Protein AF-F4MTY0-F1 (afdb_monomer_lite)

Organism: NCBI:txid913028

Sequence (88 aa):
MHESLHTRHVAAALKMAQLSRRTASALIHHSDRGIQYCSTEYQALHQRHGVICSMTDGYDCYQNALAERVNGILKLEYLLVKPEDIGQ

pLDDT: mean 86.64, std 12.45, range [35.22, 96.69]

Secondary structure (DSSP, 8-state):
-PPP--HHHHHHHHHHHHHT----S-EEEEE---HHHHSHHHHHHHHHTTEEEEE--TT-GGGGHHHHHHHHHHHHTS-SS--TT---

Foldseek 3Di:
DDDDLALVVVLVVVVVCVVPDPDDDAAEDEEEPDPSCVDPVNVVSCVVVNYHYHYDDPPDPPSCVVVVVVVCCCCPVVVPDPDPPPDD

Radius of gyration: 15.62 Å; chains: 1; bounding box: 31×30×44 Å

Structure (mmCIF, N/CA/C/O backbone):
data_AF-F4MTY0-F1
#
_entry.id   AF-F4MTY0-F1
#
loop_
_atom_site.group_PDB
_atom_site.id
_atom_site.type_symbol
_atom_site.label_atom_id
_atom_site.label_alt_id
_atom_site.label_comp_id
_atom_site.label_asym_id
_atom_site.label_entity_id
_atom_site.label_seq_id
_atom_site.pdbx_PDB_ins_code
_atom_site.Cartn_x
_atom_site.Cartn_y
_atom_site.Cartn_z
_atom_site.occupancy
_atom_site.B_iso_or_equiv
_atom_site.auth_seq_id
_atom_site.auth_comp_id
_atom_site.auth_asym_id
_atom_site.auth_atom_id
_atom_site.pdbx_PDB_model_num
ATOM 1 N N . MET A 1 1 ? 6.908 5.301 -21.291 1.00 35.22 1 MET A N 1
ATOM 2 C CA . MET A 1 1 ? 6.992 6.489 -20.407 1.00 35.22 1 MET A CA 1
ATOM 3 C C . MET A 1 1 ? 6.025 6.270 -19.258 1.00 35.22 1 MET A C 1
ATOM 5 O O . MET A 1 1 ? 4.857 6.032 -19.529 1.00 35.22 1 MET A O 1
ATOM 9 N N . HIS A 1 2 ? 6.510 6.230 -18.017 1.00 48.47 2 HIS A N 1
ATOM 10 C CA . HIS A 1 2 ? 5.676 5.889 -16.863 1.00 48.47 2 HIS A CA 1
ATOM 11 C C . HIS A 1 2 ? 4.553 6.923 -16.713 1.00 48.47 2 HIS A C 1
ATOM 13 O O . HIS A 1 2 ? 4.820 8.123 -16.656 1.00 48.47 2 HIS A O 1
ATOM 19 N N . GLU A 1 3 ? 3.308 6.453 -16.679 1.00 54.28 3 GLU A N 1
ATOM 20 C CA . GLU A 1 3 ? 2.151 7.262 -16.313 1.00 54.28 3 GLU A CA 1
ATOM 21 C C . GLU A 1 3 ? 2.471 7.935 -14.969 1.00 54.28 3 GLU A C 1
ATOM 23 O O . GLU A 1 3 ? 2.897 7.267 -14.025 1.00 54.28 3 GLU A O 1
ATOM 28 N N . SER A 1 4 ? 2.402 9.266 -14.932 1.00 62.44 4 SER A N 1
ATOM 29 C CA . SER A 1 4 ? 2.888 10.086 -13.816 1.00 62.44 4 SER A CA 1
ATOM 30 C C . SER A 1 4 ? 2.391 9.568 -12.454 1.00 62.44 4 SER A C 1
ATOM 32 O O . SER A 1 4 ? 1.255 9.091 -12.345 1.00 62.44 4 SER A O 1
ATOM 34 N N . LEU A 1 5 ? 3.249 9.669 -11.424 1.00 75.75 5 LEU A N 1
ATOM 35 C CA . LEU A 1 5 ? 3.030 9.292 -10.013 1.00 75.75 5 LEU A CA 1
ATOM 36 C C . LEU A 1 5 ? 1.952 10.171 -9.348 1.00 75.75 5 LEU A C 1
ATOM 38 O O . LEU A 1 5 ? 2.171 10.845 -8.345 1.00 75.75 5 LEU A O 1
ATOM 42 N N . HIS A 1 6 ? 0.762 10.196 -9.934 1.00 86.31 6 HIS A N 1
ATOM 43 C CA . HIS A 1 6 ? -0.361 10.964 -9.442 1.00 86.31 6 HIS A CA 1
ATOM 44 C C . HIS A 1 6 ? -1.067 10.217 -8.316 1.00 86.31 6 HIS A C 1
ATOM 46 O O . HIS A 1 6 ? -1.496 9.071 -8.476 1.00 86.31 6 HIS A O 1
ATOM 52 N N . THR A 1 7 ? -1.317 10.939 -7.225 1.00 91.38 7 THR A N 1
ATOM 53 C CA . THR A 1 7 ? -2.145 10.497 -6.098 1.00 91.38 7 THR A CA 1
ATOM 54 C C . 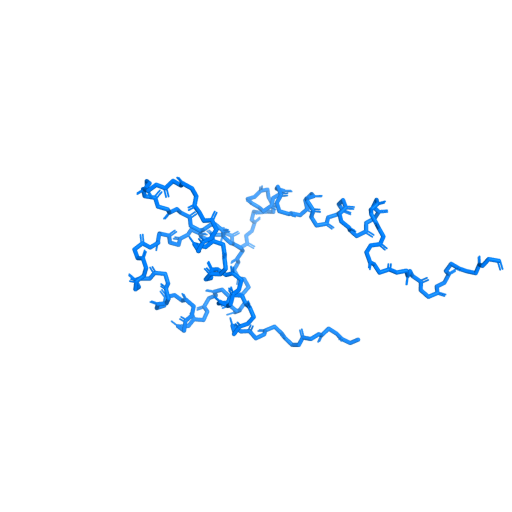THR A 1 7 ? -3.472 9.874 -6.528 1.00 91.38 7 THR A C 1
ATOM 56 O O . THR A 1 7 ? -3.918 8.891 -5.940 1.00 91.38 7 THR A O 1
ATOM 59 N N . ARG A 1 8 ? -4.095 10.390 -7.593 1.00 92.88 8 ARG A N 1
ATOM 60 C CA . ARG A 1 8 ? -5.390 9.899 -8.083 1.00 92.88 8 ARG A CA 1
ATOM 61 C C . ARG A 1 8 ? -5.398 8.397 -8.399 1.00 92.88 8 ARG A C 1
ATOM 63 O O . ARG A 1 8 ? -6.411 7.743 -8.164 1.00 92.88 8 ARG A O 1
ATOM 70 N N . HIS A 1 9 ? -4.292 7.844 -8.907 1.00 93.12 9 HIS A N 1
ATOM 71 C CA . HIS A 1 9 ? -4.228 6.432 -9.293 1.00 93.12 9 HIS A CA 1
ATOM 72 C C . HIS A 1 9 ? -4.181 5.533 -8.054 1.00 93.12 9 HIS A C 1
ATOM 74 O O . HIS A 1 9 ? -4.967 4.592 -7.942 1.00 93.12 9 HIS A O 1
ATOM 80 N N . VAL A 1 10 ? -3.338 5.874 -7.073 1.00 93.81 10 VAL A N 1
ATOM 81 C CA . VAL A 1 10 ? -3.267 5.130 -5.804 1.00 93.81 10 VAL A CA 1
ATOM 82 C C . VAL A 1 10 ? -4.551 5.283 -4.985 1.00 93.81 10 VAL A C 1
ATOM 84 O O . VAL A 1 10 ? -5.031 4.315 -4.401 1.00 93.81 10 VAL A O 1
ATOM 87 N N . ALA A 1 11 ? -5.192 6.456 -5.023 1.00 94.62 11 ALA A N 1
ATOM 88 C CA . ALA A 1 11 ? -6.497 6.684 -4.404 1.00 94.62 11 ALA A CA 1
ATOM 89 C C . ALA A 1 11 ? -7.601 5.812 -5.025 1.00 94.62 11 ALA A C 1
ATOM 91 O O . ALA A 1 11 ? -8.436 5.262 -4.303 1.00 94.62 11 ALA A O 1
ATOM 92 N N . ALA A 1 12 ? -7.618 5.670 -6.354 1.00 95.19 12 ALA A N 1
ATOM 93 C CA . ALA A 1 12 ? -8.556 4.785 -7.040 1.00 95.19 12 ALA A CA 1
ATOM 94 C C . ALA A 1 12 ? -8.313 3.314 -6.668 1.00 95.19 12 ALA A C 1
ATOM 96 O O . ALA A 1 12 ? -9.264 2.604 -6.337 1.00 95.19 12 ALA A O 1
ATOM 97 N N . ALA A 1 13 ? -7.050 2.878 -6.640 1.00 94.56 13 ALA A N 1
ATOM 98 C CA . ALA A 1 13 ? -6.679 1.525 -6.233 1.00 94.56 13 ALA A CA 1
ATOM 99 C C . ALA A 1 13 ? -7.122 1.205 -4.795 1.00 94.56 13 ALA A C 1
ATOM 101 O O . ALA A 1 13 ? -7.751 0.170 -4.565 1.00 94.56 13 ALA A O 1
ATOM 102 N N . LEU A 1 14 ? -6.888 2.116 -3.841 1.00 95.06 14 LEU A N 1
ATOM 103 C CA . LEU A 1 14 ? -7.325 1.939 -2.453 1.00 95.06 14 LEU A CA 1
ATOM 104 C C . LEU A 1 14 ? -8.850 1.784 -2.347 1.00 95.06 14 LEU A C 1
ATOM 106 O O . LEU A 1 14 ? -9.335 0.923 -1.612 1.00 95.06 14 LEU A O 1
ATOM 110 N N . LYS A 1 15 ? -9.614 2.584 -3.101 1.00 94.75 15 LYS A N 1
ATOM 111 C CA . LYS A 1 15 ? -11.082 2.485 -3.133 1.00 94.75 15 LYS A CA 1
ATOM 112 C C . LYS A 1 15 ? -11.543 1.136 -3.682 1.00 94.75 15 LYS A C 1
ATOM 114 O O . LYS A 1 15 ? -12.404 0.506 -3.075 1.00 94.75 15 LYS A O 1
ATOM 119 N N . MET A 1 16 ? -10.954 0.665 -4.781 1.00 96.00 16 MET A N 1
ATOM 120 C CA . MET A 1 16 ? -11.279 -0.651 -5.347 1.00 96.00 16 MET A CA 1
ATOM 121 C C . MET A 1 16 ? -10.974 -1.785 -4.359 1.00 96.00 16 MET A C 1
ATOM 123 O O . MET A 1 16 ? -11.797 -2.687 -4.177 1.00 96.00 16 MET A O 1
ATOM 127 N N . ALA A 1 17 ? -9.831 -1.709 -3.670 1.00 94.00 17 ALA A N 1
ATOM 128 C CA . ALA A 1 17 ? -9.443 -2.686 -2.658 1.00 94.00 17 ALA A CA 1
ATOM 129 C C . ALA A 1 17 ? -10.412 -2.700 -1.464 1.00 94.00 17 ALA A C 1
ATOM 131 O O . ALA A 1 17 ? -10.793 -3.774 -1.002 1.00 94.00 17 ALA A O 1
ATOM 132 N N . GLN A 1 18 ? -10.862 -1.529 -0.996 1.00 92.69 18 GLN A N 1
ATOM 133 C CA . GLN A 1 18 ? -11.882 -1.443 0.054 1.00 92.69 18 GLN A CA 1
ATOM 134 C C . GLN A 1 18 ? -13.233 -2.009 -0.388 1.00 92.69 18 GLN A C 1
ATOM 136 O O . GLN A 1 18 ? -13.857 -2.728 0.385 1.00 92.69 18 GLN A O 1
ATOM 141 N N . LEU A 1 19 ? -13.676 -1.725 -1.617 1.00 93.69 19 LEU A N 1
ATOM 142 C CA . LEU A 1 19 ? -14.943 -2.252 -2.142 1.00 93.69 19 LEU A CA 1
ATOM 143 C C . LEU A 1 19 ? -14.926 -3.778 -2.277 1.00 93.69 19 LEU A C 1
ATOM 145 O O . LEU A 1 19 ? -15.940 -4.431 -2.058 1.00 93.69 19 LEU A O 1
ATOM 149 N N . SER A 1 20 ? -13.766 -4.347 -2.601 1.00 94.94 20 SER A N 1
ATOM 150 C CA . SER A 1 20 ? -13.582 -5.798 -2.742 1.00 94.94 20 SER A CA 1
ATOM 151 C C . SER A 1 20 ? -13.312 -6.502 -1.406 1.00 94.94 20 SER A C 1
ATOM 153 O O . SER A 1 20 ? -13.109 -7.720 -1.356 1.00 94.94 20 SER A O 1
ATOM 155 N N . ARG A 1 21 ? -13.258 -5.745 -0.306 1.00 93.00 21 ARG A N 1
ATOM 156 C CA . ARG A 1 21 ? -12.878 -6.253 1.006 1.00 93.00 21 ARG A CA 1
ATOM 157 C C . ARG A 1 21 ? -13.973 -7.154 1.577 1.00 93.00 21 ARG A C 1
ATOM 159 O O . ARG A 1 21 ? -15.141 -6.791 1.628 1.00 93.00 21 ARG A O 1
ATOM 166 N N . ARG A 1 22 ? -13.566 -8.318 2.092 1.00 95.12 22 ARG A N 1
ATOM 167 C CA . ARG A 1 22 ? -14.470 -9.305 2.717 1.00 95.12 22 ARG A CA 1
ATOM 168 C C . ARG A 1 22 ? -14.528 -9.222 4.246 1.00 95.12 22 ARG A C 1
ATOM 170 O O . ARG A 1 22 ? -15.35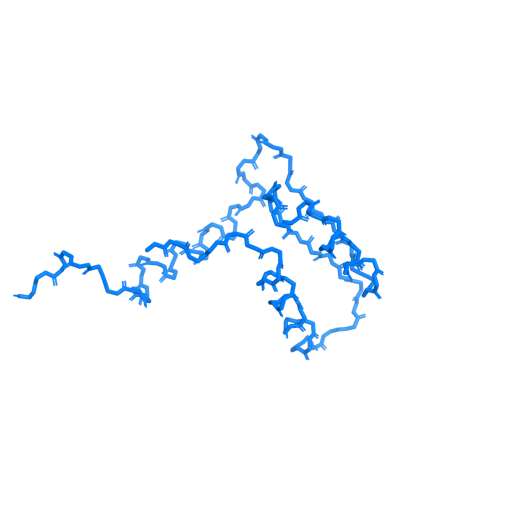6 -9.884 4.858 1.00 95.12 22 ARG A O 1
ATOM 177 N N . THR A 1 23 ? -13.629 -8.461 4.868 1.00 93.44 23 THR A N 1
ATOM 178 C CA . THR A 1 23 ? -13.502 -8.332 6.328 1.00 93.44 23 THR A CA 1
ATOM 179 C C . THR A 1 23 ? -13.914 -6.943 6.806 1.00 93.44 23 THR A C 1
ATOM 181 O O . THR A 1 23 ? -13.757 -5.967 6.079 1.00 93.44 23 THR A O 1
ATOM 184 N N . ALA A 1 24 ? -14.398 -6.847 8.046 1.00 89.81 24 ALA A N 1
ATOM 185 C CA . ALA A 1 24 ? -14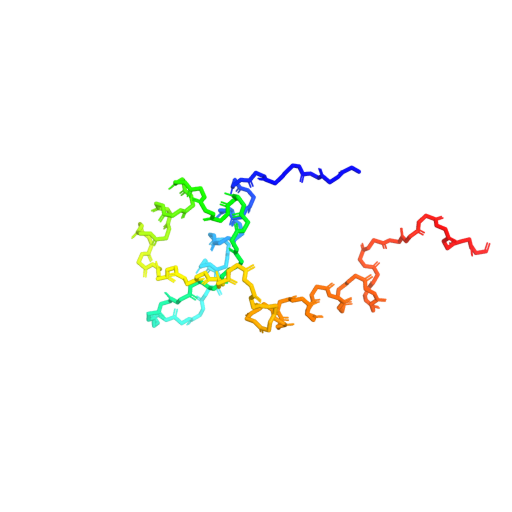.825 -5.584 8.663 1.00 89.81 24 ALA A CA 1
ATOM 186 C C . ALA A 1 24 ? -13.877 -5.077 9.770 1.00 89.81 24 ALA A C 1
ATOM 188 O O . ALA A 1 24 ? -14.159 -4.070 10.409 1.00 89.81 24 ALA A O 1
ATOM 189 N N . SER A 1 25 ? -12.756 -5.762 10.016 1.00 93.31 25 SER A N 1
ATOM 190 C CA . SER A 1 25 ? -11.802 -5.402 11.074 1.00 93.31 25 SER A CA 1
ATOM 191 C C . SER A 1 25 ? -11.146 -4.033 10.842 1.00 93.31 25 SER A C 1
ATOM 193 O O . SER A 1 25 ? -11.179 -3.495 9.731 1.00 93.31 25 SER A O 1
ATOM 195 N N . ALA A 1 26 ? -10.472 -3.493 11.859 1.00 94.31 26 ALA A N 1
ATOM 196 C CA . ALA A 1 26 ? -9.599 -2.334 11.671 1.00 94.31 26 ALA A CA 1
ATOM 197 C C . ALA A 1 26 ? -8.601 -2.585 10.521 1.00 94.31 26 ALA A C 1
ATOM 199 O O . ALA A 1 26 ? -8.107 -3.705 10.356 1.00 94.31 26 ALA A O 1
ATOM 200 N N . LEU A 1 27 ? -8.360 -1.565 9.693 1.00 95.12 27 LEU A N 1
ATOM 201 C CA . LEU A 1 27 ? -7.518 -1.669 8.501 1.00 95.12 27 LEU A CA 1
ATOM 202 C C . LEU A 1 27 ? -6.254 -0.837 8.673 1.00 95.12 27 LEU A C 1
ATOM 204 O O . LEU A 1 27 ? -6.333 0.348 8.992 1.00 95.12 27 LEU A O 1
ATOM 208 N N . ILE A 1 28 ? -5.112 -1.455 8.389 1.00 95.25 28 ILE A N 1
ATOM 209 C CA . ILE A 1 28 ? -3.832 -0.769 8.245 1.00 95.25 28 ILE A CA 1
ATOM 210 C C . ILE A 1 28 ? -3.467 -0.791 6.762 1.00 95.25 28 ILE A C 1
ATOM 212 O O . ILE A 1 28 ? -3.432 -1.858 6.149 1.00 95.25 28 ILE A O 1
ATOM 216 N N . HIS A 1 29 ? -3.211 0.380 6.187 1.00 94.38 29 HIS A N 1
ATOM 217 C CA . HIS A 1 29 ? -2.590 0.506 4.876 1.00 94.38 29 HIS A CA 1
ATOM 218 C C . HIS A 1 29 ? -1.100 0.758 5.076 1.00 94.38 29 HIS A C 1
ATOM 220 O O . HIS A 1 29 ? -0.722 1.809 5.596 1.00 94.38 29 HIS A O 1
ATOM 226 N N . HIS A 1 30 ? -0.279 -0.223 4.702 1.00 93.38 30 HIS A N 1
ATOM 227 C CA . HIS A 1 30 ? 1.171 -0.092 4.730 1.00 93.38 30 HIS A CA 1
ATOM 228 C C . HIS A 1 30 ? 1.689 0.330 3.350 1.00 93.38 30 HIS A C 1
ATOM 230 O O . HIS A 1 30 ? 1.361 -0.327 2.359 1.00 93.38 30 HIS A O 1
ATOM 236 N N . SER A 1 31 ? 2.466 1.410 3.279 1.00 92.00 31 SER A N 1
ATOM 237 C CA . SER A 1 31 ? 3.068 1.916 2.038 1.00 92.00 31 SER A CA 1
ATOM 238 C C . SER A 1 31 ? 4.504 2.392 2.257 1.00 92.00 31 SER A C 1
ATOM 240 O O . SER A 1 31 ? 4.924 2.646 3.382 1.00 92.00 31 SER A O 1
ATOM 242 N N . ASP A 1 32 ? 5.255 2.587 1.177 1.00 89.69 32 ASP A N 1
ATOM 243 C CA . ASP A 1 32 ? 6.493 3.366 1.236 1.00 89.69 32 ASP A CA 1
ATOM 244 C C . ASP A 1 32 ? 6.210 4.877 1.415 1.00 89.69 32 ASP A C 1
ATOM 246 O O . ASP A 1 32 ? 5.056 5.320 1.513 1.00 89.69 32 ASP A O 1
ATOM 250 N N . ARG A 1 33 ? 7.282 5.680 1.466 1.00 89.56 33 ARG A N 1
ATOM 251 C CA . ARG A 1 33 ? 7.234 7.151 1.576 1.00 89.56 33 ARG A CA 1
ATOM 252 C C . ARG A 1 33 ? 7.172 7.878 0.226 1.00 89.56 33 ARG A C 1
ATOM 254 O O . ARG A 1 33 ? 7.562 9.043 0.134 1.00 89.56 33 ARG A O 1
ATOM 261 N N . GLY A 1 34 ? 6.693 7.227 -0.829 1.00 89.62 34 GLY A N 1
ATOM 262 C CA . GLY A 1 34 ? 6.484 7.848 -2.133 1.00 89.62 34 GLY A CA 1
ATOM 263 C C . GLY A 1 34 ? 5.595 9.093 -2.044 1.00 89.62 34 GLY A C 1
ATOM 264 O O . GLY A 1 34 ? 4.682 9.180 -1.216 1.00 89.62 34 GLY A O 1
ATOM 265 N N . ILE A 1 35 ? 5.851 10.078 -2.908 1.00 91.31 35 ILE A N 1
ATOM 266 C CA . ILE A 1 35 ? 5.183 11.390 -2.863 1.00 91.31 35 ILE A CA 1
ATOM 267 C C . ILE A 1 35 ? 3.655 11.285 -2.981 1.00 91.31 35 ILE A C 1
ATOM 269 O O . ILE A 1 35 ? 2.925 12.009 -2.304 1.00 91.31 35 ILE A O 1
ATOM 273 N N . GLN A 1 36 ? 3.164 10.336 -3.778 1.00 93.12 36 GLN A N 1
ATOM 274 C CA . GLN A 1 36 ? 1.741 10.052 -3.939 1.00 93.12 36 GLN A CA 1
ATOM 275 C C . GLN A 1 36 ? 1.097 9.572 -2.632 1.00 93.12 36 GLN A C 1
ATOM 277 O O . GLN A 1 36 ? -0.013 9.997 -2.305 1.00 93.12 36 GLN A O 1
ATOM 282 N N . TYR A 1 37 ? 1.808 8.757 -1.849 1.00 93.00 37 TYR A N 1
ATOM 283 C CA . TYR A 1 37 ? 1.322 8.253 -0.568 1.00 93.00 37 TYR A CA 1
ATOM 284 C C . TYR A 1 37 ? 1.428 9.317 0.526 1.00 93.00 37 TYR A C 1
ATOM 286 O O . TYR A 1 37 ? 0.534 9.429 1.358 1.00 93.00 37 TYR A O 1
ATOM 294 N N . CYS A 1 38 ? 2.456 10.167 0.484 1.00 92.88 38 CYS A N 1
ATOM 295 C CA . CYS A 1 38 ? 2.618 11.282 1.421 1.00 92.88 38 CYS A CA 1
ATOM 296 C C . CYS A 1 38 ? 1.655 12.455 1.169 1.00 92.88 38 CYS A C 1
ATOM 298 O O . CYS A 1 38 ? 1.562 13.363 1.994 1.00 92.88 38 CYS A O 1
ATOM 300 N N . SER A 1 39 ? 0.961 12.474 0.030 1.00 94.50 39 SER A N 1
ATOM 301 C CA . SER A 1 39 ? 0.100 13.593 -0.343 1.00 94.50 39 SER A CA 1
ATOM 302 C C . SER A 1 39 ? -1.069 13.797 0.629 1.00 94.50 39 SER A C 1
ATOM 304 O O . SER A 1 39 ? -1.661 12.848 1.150 1.00 94.50 39 SER A O 1
ATOM 306 N N . THR A 1 40 ? -1.445 15.061 0.832 1.00 94.94 40 THR A N 1
ATOM 307 C CA . THR A 1 40 ? -2.567 15.453 1.699 1.00 94.94 40 THR A CA 1
ATOM 308 C C . THR A 1 40 ? -3.883 14.820 1.264 1.00 94.94 40 THR A C 1
ATOM 310 O O . THR A 1 40 ? -4.648 14.361 2.108 1.00 94.94 40 THR A O 1
ATOM 313 N N . GLU A 1 41 ? -4.131 14.738 -0.045 1.00 94.88 41 GLU A N 1
ATOM 314 C CA . GLU A 1 41 ? -5.321 14.089 -0.598 1.00 94.88 41 GLU A CA 1
ATOM 315 C C . GLU A 1 41 ? -5.392 12.601 -0.210 1.00 94.88 41 GLU A C 1
ATOM 317 O O . GLU A 1 41 ? -6.448 12.124 0.214 1.00 94.88 41 GLU A O 1
ATOM 322 N N . TYR A 1 42 ? -4.275 11.872 -0.289 1.00 96.25 42 TYR A N 1
ATOM 323 C CA . TYR A 1 42 ? -4.246 10.450 0.057 1.00 96.25 42 TYR A CA 1
ATOM 324 C C . TYR A 1 42 ? -4.373 10.213 1.565 1.00 96.25 42 TYR A C 1
ATOM 326 O O . TYR A 1 42 ? -5.131 9.350 2.004 1.00 96.25 42 TYR A O 1
ATOM 334 N N . GLN A 1 43 ? -3.694 11.018 2.384 1.00 96.50 43 GLN A N 1
ATOM 335 C CA . GLN A 1 43 ? -3.811 10.920 3.842 1.00 96.50 43 GLN A CA 1
ATOM 336 C C . GLN A 1 43 ? -5.226 11.274 4.330 1.00 96.50 43 GLN A C 1
ATOM 338 O O . GLN A 1 43 ? -5.768 10.591 5.202 1.00 96.50 43 GLN A O 1
ATOM 343 N N . ALA A 1 44 ? -5.879 12.266 3.716 1.00 96.25 44 ALA A N 1
ATOM 344 C CA . ALA A 1 44 ? -7.277 12.591 4.001 1.00 96.25 44 ALA A CA 1
ATOM 345 C C . ALA A 1 44 ? -8.235 11.450 3.612 1.00 96.25 44 ALA A C 1
ATOM 347 O O . ALA A 1 44 ? -9.243 11.225 4.287 1.00 96.25 44 ALA A O 1
ATOM 348 N N . LEU A 1 45 ? -7.924 10.704 2.546 1.00 96.00 45 LEU A N 1
ATOM 349 C CA . LEU A 1 45 ? -8.688 9.520 2.157 1.00 96.00 45 LEU A CA 1
ATOM 350 C C . LEU A 1 45 ? -8.620 8.436 3.242 1.00 96.00 45 LEU A C 1
ATOM 352 O O . LEU A 1 45 ? -9.660 7.902 3.623 1.00 96.00 45 LEU A O 1
ATOM 356 N N . HIS A 1 46 ? -7.439 8.151 3.796 1.00 96.69 46 HIS A N 1
ATOM 357 C CA . HIS A 1 46 ? -7.311 7.198 4.904 1.00 96.69 46 HIS A CA 1
ATOM 358 C C . HIS A 1 46 ? -8.168 7.589 6.109 1.00 96.69 46 HIS A C 1
ATOM 360 O O . HIS A 1 46 ? -8.947 6.768 6.595 1.00 96.69 46 HIS A O 1
ATOM 366 N N . GLN A 1 47 ? -8.093 8.855 6.530 1.00 95.69 47 GLN A N 1
ATOM 367 C CA . GLN A 1 47 ? -8.881 9.373 7.652 1.00 95.69 47 GLN A CA 1
ATOM 368 C C . GLN A 1 47 ? -10.386 9.218 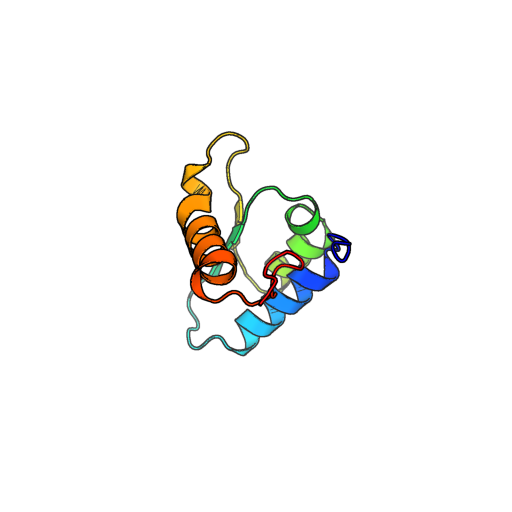7.413 1.00 95.69 47 GLN A C 1
ATOM 370 O O . GLN A 1 47 ? -11.101 8.721 8.281 1.00 95.69 47 GLN A O 1
ATOM 375 N N . ARG A 1 48 ? -10.866 9.573 6.213 1.00 95.12 48 ARG A N 1
ATOM 376 C CA . ARG A 1 48 ? -12.287 9.465 5.845 1.00 95.12 48 ARG A CA 1
ATOM 377 C C . ARG A 1 48 ? -12.816 8.034 5.927 1.00 95.12 48 ARG A C 1
ATOM 379 O O . ARG A 1 48 ? -13.977 7.835 6.265 1.00 95.12 48 ARG A O 1
ATOM 386 N N . HIS A 1 49 ? -11.979 7.056 5.598 1.00 92.69 49 HIS A N 1
ATOM 387 C CA . HIS A 1 49 ? -12.357 5.646 5.560 1.00 92.69 49 HIS A CA 1
ATOM 388 C C . HIS A 1 49 ? -11.960 4.870 6.827 1.00 92.69 49 HIS A C 1
ATOM 390 O O . HIS A 1 49 ? -12.092 3.647 6.851 1.00 92.69 49 HIS A O 1
ATOM 396 N N . GLY A 1 50 ? -11.473 5.548 7.875 1.00 94.44 50 GLY A N 1
ATOM 397 C CA . GLY A 1 50 ? -11.049 4.895 9.118 1.00 94.44 50 GLY A CA 1
ATOM 398 C C . GLY A 1 50 ? -9.868 3.937 8.931 1.00 94.44 50 GLY A C 1
ATOM 399 O O . GLY A 1 50 ? -9.761 2.936 9.638 1.00 94.44 50 GLY A O 1
ATOM 400 N N . VAL A 1 51 ? -9.004 4.212 7.952 1.00 96.31 51 VAL A N 1
ATOM 401 C CA . VAL A 1 51 ? -7.814 3.412 7.654 1.00 96.31 51 VAL A CA 1
ATOM 402 C C . VAL A 1 51 ? -6.613 4.013 8.365 1.00 96.31 51 VAL A C 1
ATOM 404 O O . VAL A 1 51 ? -6.353 5.211 8.266 1.00 96.31 51 VAL A O 1
ATOM 407 N N . ILE A 1 52 ? -5.855 3.172 9.059 1.00 96.44 52 ILE A N 1
ATOM 408 C CA . ILE A 1 52 ? -4.617 3.569 9.717 1.00 96.44 52 ILE A CA 1
ATOM 409 C C . ILE A 1 52 ? -3.497 3.507 8.682 1.00 96.44 52 ILE A C 1
ATOM 411 O O . ILE A 1 52 ? -3.199 2.448 8.134 1.00 96.44 52 ILE A O 1
ATOM 415 N N . CYS A 1 53 ? -2.879 4.647 8.405 1.00 94.69 53 CYS A N 1
ATOM 416 C CA . CYS A 1 53 ? -1.719 4.720 7.531 1.00 94.69 53 CYS A CA 1
ATOM 417 C C . CYS A 1 53 ? -0.458 4.315 8.309 1.00 94.69 53 CYS A C 1
ATOM 419 O O . CYS A 1 53 ? -0.193 4.845 9.388 1.00 94.69 53 CYS A O 1
ATOM 421 N N . SER A 1 54 ? 0.317 3.384 7.761 1.00 92.94 54 SER A N 1
ATOM 422 C CA . SER A 1 54 ? 1.639 2.991 8.246 1.00 92.94 54 SER A CA 1
ATOM 423 C C . SER A 1 54 ? 2.609 3.154 7.084 1.00 92.94 54 SER A C 1
ATOM 425 O O . SER A 1 54 ? 2.389 2.586 6.022 1.00 92.94 54 SER A O 1
ATOM 427 N N . MET A 1 55 ? 3.659 3.949 7.254 1.00 91.44 55 MET A N 1
ATOM 428 C CA . MET A 1 55 ? 4.645 4.161 6.196 1.00 91.44 55 MET A CA 1
ATOM 429 C C . MET A 1 55 ? 6.002 3.630 6.615 1.00 91.44 55 MET A C 1
ATOM 431 O O . MET A 1 55 ? 6.320 3.656 7.807 1.00 91.44 55 MET A O 1
ATOM 435 N N . THR A 1 56 ? 6.794 3.186 5.642 1.00 85.44 56 THR A N 1
ATOM 436 C CA . THR A 1 56 ? 8.167 2.769 5.914 1.00 85.44 56 THR A CA 1
ATOM 437 C C . THR A 1 56 ? 8.997 3.917 6.491 1.00 85.44 56 THR A C 1
ATOM 439 O O . THR A 1 56 ? 8.752 5.096 6.205 1.00 85.44 56 THR A O 1
ATOM 442 N N . ASP A 1 57 ? 10.000 3.587 7.299 1.00 77.06 57 ASP A N 1
ATOM 443 C CA . ASP A 1 57 ? 11.077 4.522 7.605 1.00 77.06 57 ASP A CA 1
ATOM 444 C C . ASP A 1 57 ? 12.005 4.612 6.384 1.00 77.06 57 ASP A C 1
ATOM 446 O O . ASP A 1 57 ? 12.246 3.617 5.698 1.00 77.06 57 ASP A O 1
ATOM 450 N N . GLY A 1 58 ? 12.499 5.809 6.068 1.00 67.31 58 GLY A N 1
ATOM 451 C CA . GLY A 1 58 ? 13.171 6.120 4.797 1.00 67.31 58 GLY A CA 1
ATOM 452 C C . GLY A 1 58 ? 14.461 5.337 4.519 1.00 67.31 58 GLY A C 1
ATOM 453 O O . GLY A 1 58 ? 15.03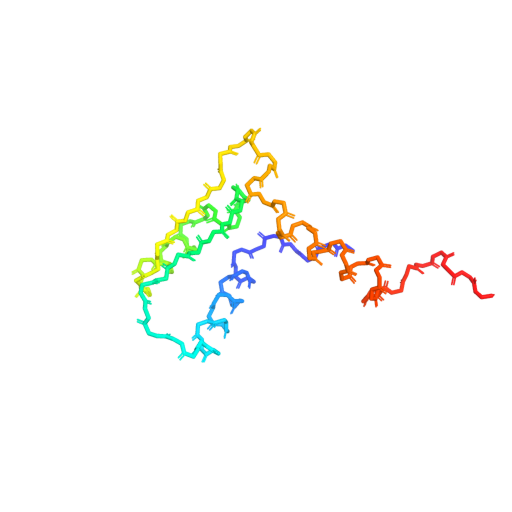4 5.488 3.444 1.00 67.31 58 GLY A O 1
ATOM 454 N N . TYR A 1 59 ? 14.910 4.510 5.463 1.00 67.94 59 TYR A N 1
ATOM 455 C CA . TYR A 1 59 ? 16.195 3.817 5.438 1.00 67.94 59 TYR A CA 1
ATOM 456 C C . TYR A 1 59 ? 16.091 2.288 5.558 1.00 67.94 59 TYR A C 1
ATOM 458 O O . TYR A 1 59 ? 17.122 1.621 5.512 1.00 67.94 59 TYR A O 1
ATOM 466 N N . ASP A 1 60 ? 14.885 1.719 5.682 1.00 77.94 60 ASP A N 1
ATOM 467 C CA . ASP A 1 60 ? 14.700 0.271 5.849 1.00 77.94 60 ASP A CA 1
ATOM 468 C C . ASP A 1 60 ? 13.969 -0.356 4.652 1.00 77.94 60 ASP A C 1
ATOM 470 O O . ASP A 1 60 ? 12.740 -0.340 4.544 1.00 77.94 60 ASP A O 1
ATOM 474 N N . CYS A 1 61 ? 14.747 -0.941 3.739 1.00 73.12 61 CYS A N 1
ATOM 475 C CA . CYS A 1 61 ? 14.222 -1.628 2.560 1.00 73.12 61 CYS A CA 1
ATOM 476 C C . CYS A 1 61 ? 13.467 -2.925 2.895 1.00 73.12 61 CYS A C 1
ATOM 478 O O . CYS A 1 61 ? 12.670 -3.391 2.075 1.00 73.12 61 CYS A O 1
ATOM 480 N N . TYR A 1 62 ? 13.654 -3.497 4.090 1.00 80.06 62 TYR A N 1
ATOM 481 C CA . TYR A 1 62 ? 12.972 -4.729 4.480 1.00 80.06 62 TYR A CA 1
ATOM 482 C C . TYR A 1 62 ? 11.492 -4.504 4.790 1.00 80.06 62 TYR A C 1
ATOM 484 O O . TYR A 1 62 ? 10.694 -5.431 4.642 1.00 80.06 62 TYR A O 1
ATOM 492 N N . GLN A 1 63 ? 11.094 -3.274 5.126 1.00 85.25 63 GLN A N 1
ATOM 493 C CA . GLN A 1 63 ? 9.696 -2.942 5.419 1.00 85.25 63 GLN A CA 1
ATOM 494 C C . GLN A 1 63 ? 8.794 -3.061 4.181 1.00 85.25 63 GLN A C 1
ATOM 496 O O . GLN A 1 63 ? 7.620 -3.395 4.313 1.00 85.25 63 GLN A O 1
ATOM 501 N N . ASN A 1 64 ? 9.353 -2.897 2.974 1.00 87.00 64 ASN A N 1
ATOM 502 C CA . ASN A 1 64 ? 8.621 -3.058 1.712 1.00 87.00 64 ASN A CA 1
ATOM 503 C C . ASN A 1 64 ? 8.900 -4.391 0.990 1.00 87.00 64 ASN A C 1
ATOM 505 O O . ASN A 1 64 ? 8.407 -4.611 -0.118 1.00 87.00 64 ASN A O 1
ATOM 509 N N . ALA A 1 65 ? 9.678 -5.303 1.588 1.00 89.81 65 ALA A N 1
ATOM 510 C CA . ALA A 1 65 ? 10.204 -6.483 0.893 1.00 89.81 65 ALA A CA 1
ATOM 511 C C . ALA A 1 65 ? 9.115 -7.380 0.276 1.00 89.81 65 ALA A C 1
ATOM 513 O O . ALA A 1 65 ? 9.302 -7.934 -0.808 1.00 89.81 65 ALA A O 1
ATOM 514 N N . LEU A 1 66 ? 7.960 -7.509 0.939 1.00 91.25 66 LEU A N 1
ATOM 515 C CA . LEU A 1 66 ? 6.840 -8.291 0.414 1.00 91.25 66 LEU A CA 1
ATOM 516 C C . LEU A 1 66 ? 6.258 -7.665 -0.860 1.00 91.25 66 LEU A C 1
ATOM 518 O O . LEU A 1 66 ? 6.044 -8.375 -1.843 1.00 91.25 66 LEU A O 1
ATOM 522 N N . ALA A 1 67 ? 6.019 -6.351 -0.854 1.00 90.81 67 ALA A N 1
ATOM 523 C CA . ALA A 1 67 ? 5.483 -5.647 -2.014 1.00 90.81 67 ALA A CA 1
ATOM 524 C C . ALA A 1 67 ? 6.468 -5.699 -3.189 1.00 90.81 67 ALA A C 1
ATOM 526 O O . ALA A 1 67 ? 6.067 -6.003 -4.313 1.00 90.81 67 ALA A O 1
ATOM 527 N N . GLU A 1 68 ? 7.764 -5.503 -2.923 1.00 89.81 68 GLU A N 1
ATOM 528 C CA . GLU A 1 68 ? 8.809 -5.620 -3.944 1.00 89.81 68 GLU A CA 1
ATOM 529 C C . GLU A 1 68 ? 8.883 -7.025 -4.539 1.00 89.81 68 GLU A C 1
ATOM 531 O O . GLU A 1 68 ? 8.976 -7.178 -5.758 1.00 89.81 68 GLU A O 1
ATOM 536 N N . ARG A 1 69 ? 8.772 -8.070 -3.711 1.00 94.00 69 ARG A N 1
ATOM 537 C CA . ARG A 1 69 ? 8.776 -9.446 -4.216 1.00 94.00 69 ARG A CA 1
ATOM 538 C C . ARG A 1 69 ? 7.577 -9.728 -5.119 1.00 94.00 69 ARG A C 1
ATOM 540 O O . ARG A 1 69 ? 7.758 -10.323 -6.178 1.00 94.00 69 ARG A O 1
ATOM 547 N N . VAL A 1 70 ? 6.378 -9.282 -4.741 1.00 93.00 70 VAL A N 1
ATOM 548 C CA . VAL A 1 70 ? 5.180 -9.421 -5.588 1.00 93.00 70 VAL A CA 1
ATOM 549 C C . VAL A 1 70 ? 5.363 -8.672 -6.910 1.00 93.00 70 VAL A C 1
ATOM 551 O O . VAL A 1 70 ? 5.131 -9.245 -7.974 1.00 93.00 70 VAL A O 1
ATOM 554 N N . ASN A 1 71 ? 5.847 -7.429 -6.869 1.00 90.19 71 ASN A N 1
ATOM 555 C CA . ASN A 1 71 ? 6.121 -6.644 -8.074 1.00 90.19 71 ASN A CA 1
ATOM 556 C C . ASN A 1 71 ? 7.163 -7.316 -8.981 1.00 90.19 71 ASN A C 1
ATOM 558 O O . ASN A 1 71 ? 7.013 -7.298 -10.203 1.00 90.19 71 ASN A O 1
ATOM 562 N N . GLY A 1 72 ? 8.200 -7.919 -8.395 1.00 91.69 72 GLY A N 1
ATOM 563 C CA . GLY A 1 72 ? 9.217 -8.683 -9.114 1.00 91.69 72 GLY A CA 1
ATOM 564 C C . GLY A 1 72 ? 8.627 -9.883 -9.851 1.00 91.69 72 GLY A C 1
ATOM 565 O O . GLY A 1 72 ? 8.864 -10.026 -11.047 1.00 91.69 72 GLY A O 1
ATOM 566 N N . ILE A 1 73 ? 7.792 -10.680 -9.176 1.00 93.62 73 ILE A N 1
ATOM 567 C CA . ILE A 1 73 ? 7.088 -11.824 -9.781 1.00 93.62 73 ILE A CA 1
ATOM 568 C C . ILE A 1 73 ? 6.242 -11.362 -10.978 1.00 93.62 73 ILE A C 1
ATOM 570 O O . ILE A 1 73 ? 6.352 -11.913 -12.073 1.00 93.62 73 ILE A O 1
ATOM 574 N N . LEU A 1 74 ? 5.437 -10.309 -10.809 1.00 90.56 74 LEU A N 1
ATOM 575 C CA . LEU A 1 74 ? 4.569 -9.797 -11.878 1.00 90.56 74 LEU A CA 1
ATOM 576 C C . LEU A 1 74 ? 5.358 -9.324 -13.109 1.00 90.56 74 LEU A C 1
ATOM 578 O O . LEU A 1 74 ? 4.933 -9.538 -14.244 1.00 90.56 74 LEU A O 1
ATOM 582 N N . LYS A 1 75 ? 6.505 -8.676 -12.890 1.00 85.88 75 LYS A N 1
ATOM 583 C CA . LYS A 1 75 ? 7.330 -8.129 -13.972 1.00 85.88 75 LYS A CA 1
ATOM 584 C C . LYS A 1 75 ? 8.176 -9.192 -14.667 1.00 85.88 75 LYS A C 1
ATOM 586 O O . LYS A 1 75 ? 8.295 -9.142 -15.884 1.00 85.88 75 LYS A O 1
ATOM 591 N N . LEU A 1 76 ? 8.774 -10.111 -13.910 1.00 88.25 76 LEU A N 1
ATOM 592 C CA . LEU A 1 76 ? 9.806 -11.022 -14.415 1.00 88.25 76 LEU A CA 1
ATOM 593 C C . LEU A 1 76 ? 9.274 -12.414 -14.749 1.00 88.25 76 LEU A C 1
ATOM 595 O O . LEU A 1 76 ? 9.737 -13.018 -15.709 1.00 88.25 76 LEU A O 1
ATOM 599 N N . GLU A 1 77 ? 8.314 -12.921 -13.979 1.00 89.56 77 GLU A N 1
ATOM 600 C CA . GLU A 1 77 ? 7.795 -14.281 -14.167 1.00 89.56 77 GLU A CA 1
ATOM 601 C C . GLU A 1 77 ? 6.532 -14.278 -15.029 1.00 89.56 77 GLU A C 1
ATOM 603 O O . GLU A 1 77 ? 6.387 -15.109 -15.921 1.00 89.56 77 GLU A O 1
ATOM 608 N N . TYR A 1 78 ? 5.635 -13.311 -14.808 1.00 88.00 78 TYR A N 1
ATOM 609 C CA . TYR A 1 78 ? 4.391 -13.197 -15.578 1.00 88.00 78 TYR A CA 1
ATOM 610 C C . TYR A 1 78 ? 4.522 -12.354 -16.850 1.00 88.00 78 TYR A C 1
ATOM 612 O O . TYR A 1 78 ? 3.607 -12.381 -17.670 1.00 88.00 78 TYR A O 1
ATOM 620 N N . LEU A 1 79 ? 5.625 -11.607 -17.015 1.00 80.25 79 LEU A N 1
ATOM 621 C CA . LEU A 1 79 ? 5.907 -10.758 -18.182 1.00 80.25 79 LEU A CA 1
ATOM 622 C C . LEU A 1 79 ? 4.680 -9.952 -18.645 1.00 80.25 79 LEU A C 1
ATOM 624 O O . LEU A 1 79 ? 4.360 -9.909 -19.833 1.00 80.25 79 LEU A O 1
ATOM 628 N N . LEU A 1 80 ? 3.984 -9.299 -17.702 1.00 79.56 80 LEU A N 1
ATOM 629 C CA . LEU A 1 80 ? 2.765 -8.524 -17.992 1.00 79.56 80 LEU A CA 1
ATOM 630 C C . LEU A 1 80 ? 2.972 -7.447 -19.070 1.00 79.56 80 LEU A C 1
ATOM 632 O O . LEU A 1 80 ? 2.014 -6.988 -19.686 1.00 79.56 80 LEU A O 1
ATOM 636 N N . VAL A 1 81 ? 4.225 -7.053 -19.297 1.00 75.56 81 VAL A N 1
ATOM 637 C CA . VAL A 1 81 ? 4.656 -6.260 -20.443 1.00 75.56 81 VAL A CA 1
ATOM 638 C C . VAL A 1 81 ? 5.738 -7.055 -21.164 1.00 75.56 81 VAL A C 1
ATOM 640 O O . VAL A 1 81 ? 6.755 -7.398 -20.561 1.00 75.56 81 VAL A O 1
ATOM 643 N N . LYS A 1 82 ? 5.533 -7.338 -22.455 1.00 70.75 82 LYS A N 1
ATOM 644 C CA . LYS A 1 82 ? 6.560 -7.967 -23.291 1.00 70.75 82 LYS A CA 1
ATOM 645 C C . LYS A 1 82 ? 7.724 -6.974 -23.463 1.00 70.75 82 LYS A C 1
ATOM 647 O O . LYS A 1 82 ? 7.473 -5.874 -23.956 1.00 70.75 82 LYS A O 1
ATOM 652 N N . PRO A 1 83 ? 8.965 -7.320 -23.080 1.00 68.38 83 PRO A N 1
ATOM 653 C CA . PRO A 1 83 ? 10.118 -6.465 -23.340 1.00 68.38 83 PRO A CA 1
ATOM 654 C C . PRO A 1 83 ? 10.327 -6.314 -24.851 1.00 68.38 83 PRO A C 1
ATOM 656 O O . PRO A 1 83 ? 10.210 -7.297 -25.587 1.00 68.38 83 PRO A O 1
ATOM 659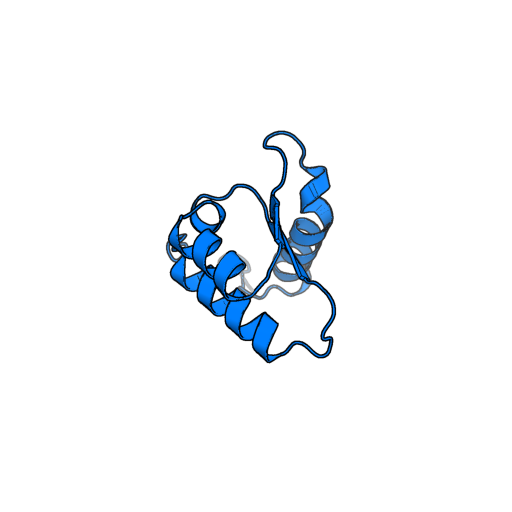 N N . GLU A 1 84 ? 10.635 -5.097 -25.301 1.00 71.44 84 GLU A N 1
ATOM 660 C CA . GLU A 1 84 ? 10.841 -4.772 -26.724 1.00 71.44 84 GLU A CA 1
ATOM 661 C C . GLU A 1 84 ? 11.979 -5.602 -27.348 1.00 71.44 84 GLU A C 1
ATOM 663 O O . GLU A 1 84 ? 11.915 -5.944 -28.526 1.00 71.44 84 GLU A O 1
ATOM 668 N N . ASP A 1 85 ? 12.948 -6.024 -26.530 1.00 69.19 85 ASP A N 1
ATOM 669 C CA . ASP A 1 85 ? 14.163 -6.721 -26.962 1.00 69.19 85 ASP A CA 1
ATOM 670 C C . ASP A 1 85 ? 14.048 -8.256 -27.008 1.00 69.19 85 ASP A C 1
ATOM 672 O O . ASP A 1 85 ? 15.026 -8.935 -27.325 1.00 69.19 85 ASP A O 1
ATOM 676 N N . ILE A 1 86 ? 12.877 -8.846 -26.725 1.00 62.56 86 ILE A N 1
ATOM 677 C CA . ILE A 1 86 ? 12.665 -10.278 -27.002 1.00 62.56 86 ILE A CA 1
ATOM 678 C C . ILE A 1 86 ? 12.290 -10.433 -28.480 1.00 62.56 86 ILE A C 1
ATOM 680 O O . ILE A 1 86 ? 11.117 -10.619 -28.833 1.00 62.56 86 ILE A O 1
ATOM 684 N N . GLY A 1 87 ? 13.305 -10.335 -29.339 1.00 63.25 87 GLY A N 1
ATOM 685 C CA . GLY A 1 87 ? 13.239 -10.835 -30.708 1.00 63.25 87 GLY A CA 1
ATOM 686 C C . GLY A 1 87 ? 12.947 -12.336 -30.686 1.00 63.25 87 GLY A C 1
ATOM 687 O O . GLY A 1 87 ? 13.593 -13.083 -29.950 1.00 63.25 87 GLY A O 1
ATOM 688 N N . GLN A 1 88 ? 11.926 -12.755 -31.434 1.00 52.22 88 GLN A N 1
ATOM 689 C CA . GLN A 1 88 ? 11.763 -14.155 -31.833 1.00 52.22 88 GLN A CA 1
ATOM 690 C C . GLN A 1 88 ? 12.645 -14.429 -33.044 1.00 52.22 88 GLN A C 1
ATOM 692 O O . GLN A 1 88 ? 12.722 -13.524 -33.907 1.00 52.22 88 GLN A O 1
#

InterPro domains:
  IPR001584 Integrase, catalytic core [PF00665] (6-61)
  IPR001584 Integrase, catalytic core [PS50994] (1-88)
  IPR012337 Ribonuclease H-like superfamily [SSF53098] (4-81)
  IPR036397 Ribonuclease H superfamily [G3DSA:3.30.420.10] (1-85)
  IPR050900 Transposase IS3/IS150/IS904 [PTHR46889] (1-84)